Protein AF-A0A6G9D444-F1 (afdb_monomer_lite)

pLDDT: mean 83.4, std 18.66, range [46.41, 98.31]

Foldseek 3Di:
DVVVVVLLVVLQVLLVVLVVLLVVLVVVCVVPVPPPVSVVVNVCSVPPRNVSSVVSNVVSVVVVVVVPPPDDDPDDDDPDDDDD

Secondary structure (DSSP, 8-state):
-HHHHHHHHHHHHHHHHHHHHHHHHHHHHHH-TT-HHHHHHHHHIIIIIHHHHHHHHHHHHHHHHHTT----------------

Organism: Rhodococcus erythropolis (NCBI:txid1833)

Structure (mmCIF, N/CA/C/O backbone):
data_AF-A0A6G9D444-F1
#
_entry.id   AF-A0A6G9D444-F1
#
loop_
_atom_site.group_PDB
_atom_site.id
_atom_site.type_symbol
_atom_site.label_atom_id
_atom_site.label_alt_id
_atom_site.label_comp_id
_atom_site.label_asym_id
_atom_site.label_entity_id
_atom_site.label_seq_id
_atom_site.pdbx_PDB_ins_code
_atom_site.Cartn_x
_atom_site.Cartn_y
_atom_site.Cartn_z
_atom_site.occupancy
_atom_site.B_iso_or_equiv
_atom_site.auth_seq_id
_atom_site.auth_comp_id
_atom_site.auth_asym_id
_atom_site.auth_atom_id
_atom_site.pdbx_PDB_model_num
ATOM 1 N N . MET A 1 1 ? 11.401 -2.558 -27.904 1.00 58.31 1 MET A N 1
ATOM 2 C CA . MET A 1 1 ? 11.229 -1.262 -27.209 1.00 58.31 1 MET A CA 1
ATOM 3 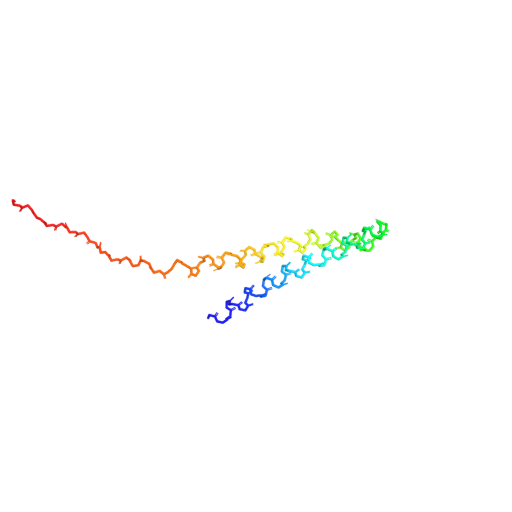C C . MET A 1 1 ? 9.814 -1.064 -26.644 1.00 58.31 1 MET A C 1
ATOM 5 O O . MET A 1 1 ? 9.682 -0.412 -25.623 1.00 58.31 1 MET A O 1
ATOM 9 N N . HIS A 1 2 ? 8.746 -1.637 -27.226 1.00 60.22 2 HIS A N 1
ATOM 10 C CA . HIS A 1 2 ? 7.405 -1.585 -26.604 1.00 60.22 2 HIS A CA 1
ATOM 11 C C . HIS A 1 2 ? 7.282 -2.444 -25.332 1.00 60.22 2 HIS A C 1
ATOM 13 O O . HIS A 1 2 ? 6.684 -1.996 -24.356 1.00 60.22 2 HIS A O 1
ATOM 19 N N . ASP A 1 3 ? 7.910 -3.624 -25.306 1.00 68.56 3 ASP A N 1
ATOM 20 C CA . ASP A 1 3 ? 7.839 -4.531 -24.149 1.00 68.56 3 ASP A CA 1
ATOM 21 C C . ASP A 1 3 ? 8.520 -3.954 -22.893 1.00 68.56 3 ASP A C 1
ATOM 23 O O . ASP A 1 3 ? 8.089 -4.219 -21.772 1.00 68.56 3 ASP A O 1
ATOM 27 N N . SER A 1 4 ? 9.546 -3.110 -23.065 1.00 81.00 4 SER A N 1
ATOM 28 C CA . SER A 1 4 ? 10.237 -2.438 -21.959 1.00 81.00 4 SER A CA 1
ATOM 29 C C . SER A 1 4 ? 9.393 -1.314 -21.357 1.00 81.00 4 SER A C 1
ATOM 31 O O . SER A 1 4 ? 9.246 -1.258 -20.141 1.00 81.00 4 SER A O 1
ATOM 33 N N . MET A 1 5 ? 8.758 -0.474 -22.180 1.00 86.88 5 MET A N 1
ATOM 34 C CA . MET A 1 5 ? 7.862 0.584 -21.692 1.00 86.88 5 MET A CA 1
ATOM 35 C C . MET A 1 5 ? 6.645 0.011 -20.951 1.00 86.88 5 MET A C 1
ATOM 37 O O . MET A 1 5 ? 6.261 0.509 -19.893 1.00 86.88 5 MET A O 1
ATOM 41 N N . GLN A 1 6 ? 6.054 -1.071 -21.466 1.00 91.19 6 GLN A N 1
ATOM 42 C CA . GLN A 1 6 ? 4.924 -1.723 -20.806 1.00 91.19 6 GLN A CA 1
ATOM 43 C C . GLN A 1 6 ? 5.311 -2.295 -19.433 1.00 91.19 6 GLN A C 1
ATOM 45 O O . GLN A 1 6 ? 4.544 -2.156 -18.480 1.00 91.19 6 GLN A O 1
ATOM 50 N N . ALA A 1 7 ? 6.502 -2.890 -19.311 1.00 90.00 7 ALA A N 1
ATOM 51 C CA . ALA A 1 7 ? 7.014 -3.382 -18.035 1.00 90.00 7 ALA A CA 1
ATOM 52 C C . ALA A 1 7 ? 7.245 -2.247 -17.019 1.00 90.00 7 ALA A C 1
ATOM 54 O O . ALA A 1 7 ? 6.920 -2.403 -15.843 1.00 90.00 7 ALA A O 1
ATOM 55 N N . LEU A 1 8 ? 7.731 -1.085 -17.467 1.00 90.56 8 LEU A N 1
ATOM 56 C CA . LEU A 1 8 ? 7.927 0.089 -16.606 1.00 90.56 8 LEU A CA 1
ATOM 57 C C . LEU A 1 8 ? 6.603 0.655 -16.089 1.00 90.56 8 LEU A C 1
ATOM 59 O O . LEU A 1 8 ? 6.462 0.920 -14.896 1.00 90.56 8 LEU A O 1
ATOM 63 N N . LEU A 1 9 ? 5.609 0.794 -16.970 1.00 93.00 9 LEU A N 1
ATOM 64 C CA . LEU A 1 9 ? 4.269 1.238 -16.584 1.00 93.00 9 LEU A CA 1
ATOM 65 C C . LEU A 1 9 ? 3.597 0.249 -15.630 1.00 93.00 9 LEU A C 1
ATOM 67 O O . LEU A 1 9 ? 2.898 0.667 -14.707 1.00 93.00 9 LEU A O 1
ATOM 71 N N . HIS A 1 10 ? 3.828 -1.049 -15.825 1.00 94.81 10 HIS A N 1
ATOM 72 C CA . HIS A 1 10 ? 3.358 -2.079 -14.908 1.00 94.81 10 HIS A CA 1
ATOM 73 C C . HIS A 1 10 ? 3.994 -1.932 -13.519 1.00 94.81 10 HIS A C 1
ATOM 75 O O . HIS A 1 10 ? 3.274 -1.898 -12.523 1.00 94.81 10 HIS A O 1
ATOM 81 N N . ASP A 1 11 ? 5.320 -1.796 -13.444 1.00 94.38 11 ASP A N 1
ATOM 82 C CA . ASP A 1 11 ? 6.045 -1.624 -12.180 1.00 94.38 11 ASP A CA 1
ATOM 83 C C . ASP A 1 11 ? 5.615 -0.348 -11.435 1.00 94.38 11 ASP A C 1
ATOM 85 O O . ASP A 1 11 ? 5.391 -0.378 -10.221 1.00 94.38 11 ASP A O 1
ATOM 89 N N . LEU A 1 12 ? 5.419 0.758 -12.162 1.00 94.56 12 LEU A N 1
ATOM 90 C CA . LEU A 1 12 ? 4.915 2.011 -11.599 1.00 94.56 12 LEU A CA 1
ATOM 91 C C . LEU A 1 12 ? 3.464 1.878 -11.112 1.00 94.56 12 LEU A C 1
ATOM 93 O O . LEU A 1 12 ? 3.134 2.328 -10.012 1.00 94.56 12 LEU A O 1
ATOM 97 N N . GLY A 1 13 ? 2.602 1.242 -11.909 1.00 96.19 13 GLY A N 1
ATOM 98 C CA . GLY A 1 13 ? 1.203 0.999 -11.561 1.00 96.19 13 GLY A CA 1
ATOM 99 C C . GLY A 1 13 ? 1.057 0.113 -10.325 1.00 96.19 13 GLY A C 1
ATOM 100 O O . GLY A 1 13 ? 0.271 0.430 -9.432 1.00 96.19 13 GLY A O 1
ATOM 101 N N . TYR A 1 14 ? 1.863 -0.946 -10.229 1.00 96.62 14 TYR A N 1
ATOM 102 C CA . TYR A 1 14 ? 1.915 -1.812 -9.053 1.00 96.62 14 TYR A CA 1
ATOM 103 C C . TYR A 1 14 ? 2.344 -1.035 -7.802 1.00 96.62 14 TYR A C 1
ATOM 105 O O . TYR A 1 14 ? 1.647 -1.069 -6.787 1.00 96.62 14 TYR A O 1
ATOM 113 N N . ALA A 1 15 ? 3.434 -0.264 -7.881 1.00 96.81 15 ALA A N 1
ATOM 114 C CA . ALA A 1 15 ? 3.904 0.527 -6.746 1.00 96.81 15 ALA A CA 1
ATOM 115 C C . ALA A 1 15 ? 2.866 1.560 -6.274 1.00 96.81 15 ALA A C 1
ATOM 117 O O . ALA A 1 15 ? 2.659 1.742 -5.070 1.00 96.81 15 ALA A O 1
ATOM 118 N N . HIS A 1 16 ? 2.183 2.211 -7.220 1.00 97.19 16 HIS A N 1
ATOM 119 C CA . HIS A 1 16 ? 1.115 3.158 -6.923 1.00 97.19 16 HIS A CA 1
ATOM 120 C C . HIS A 1 16 ? -0.080 2.486 -6.229 1.00 97.19 16 HIS A C 1
ATOM 122 O O . HIS A 1 16 ? -0.552 2.996 -5.213 1.00 97.19 16 HIS A O 1
ATOM 128 N N . ALA A 1 17 ? -0.529 1.330 -6.728 1.00 98.06 17 ALA A N 1
ATOM 129 C CA . ALA A 1 17 ? -1.661 0.598 -6.162 1.00 98.06 17 ALA A CA 1
ATOM 130 C C . ALA A 1 17 ? -1.415 0.180 -4.704 1.00 98.06 17 ALA A C 1
ATOM 132 O O . ALA A 1 17 ? -2.272 0.401 -3.849 1.00 98.06 17 ALA A O 1
ATOM 133 N N . ILE A 1 18 ? -0.224 -0.347 -4.396 1.00 98.12 18 ILE A N 1
ATOM 134 C CA . ILE A 1 18 ? 0.139 -0.719 -3.020 1.00 98.12 18 ILE A CA 1
ATOM 135 C C . ILE A 1 18 ? 0.169 0.511 -2.103 1.00 98.12 18 ILE A C 1
ATOM 137 O O . ILE A 1 18 ? -0.335 0.462 -0.981 1.00 98.12 18 ILE A O 1
ATOM 141 N N . ALA A 1 19 ? 0.709 1.639 -2.575 1.00 97.75 19 ALA A N 1
ATOM 142 C CA . ALA A 1 19 ? 0.747 2.870 -1.788 1.00 97.75 19 ALA A CA 1
ATOM 143 C C . ALA A 1 19 ? -0.658 3.428 -1.487 1.00 97.75 19 ALA A C 1
ATOM 145 O O . ALA A 1 19 ? -0.893 3.910 -0.376 1.00 97.75 19 ALA A O 1
ATOM 146 N N . GLU A 1 20 ? -1.584 3.368 -2.450 1.00 98.31 20 GLU A N 1
ATOM 147 C CA . GLU A 1 20 ? -2.981 3.766 -2.232 1.00 98.31 20 GLU A CA 1
ATOM 148 C C . GLU A 1 20 ? -3.698 2.841 -1.251 1.00 9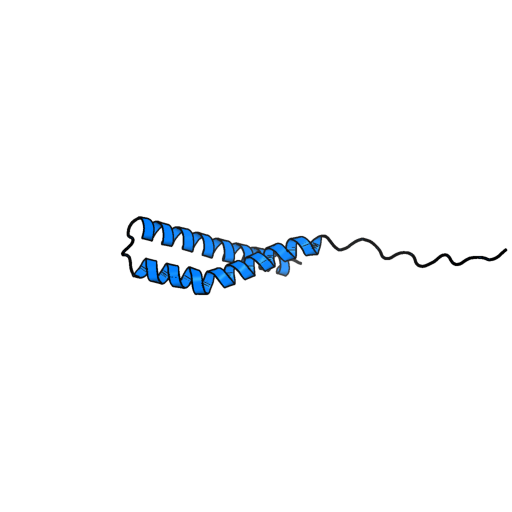8.31 20 GLU A C 1
ATOM 150 O O . GLU A 1 20 ? -4.389 3.323 -0.352 1.00 98.31 20 GLU A O 1
ATOM 155 N N . GLU A 1 21 ? -3.504 1.526 -1.355 1.00 98.31 21 GLU A N 1
ATOM 156 C CA . GLU A 1 21 ? -4.160 0.592 -0.439 1.00 98.31 21 GLU A CA 1
ATOM 157 C C . GLU A 1 21 ? -3.643 0.764 0.998 1.00 98.31 21 GLU A C 1
ATOM 159 O O . GLU A 1 21 ? -4.439 0.829 1.934 1.00 98.31 21 GLU A O 1
ATOM 164 N N . ILE A 1 22 ? -2.335 0.981 1.189 1.00 98.19 22 ILE A N 1
ATOM 165 C CA . ILE A 1 22 ? -1.772 1.333 2.505 1.00 98.19 22 ILE A CA 1
ATOM 166 C C . ILE A 1 22 ? -2.425 2.606 3.056 1.00 98.19 22 ILE A C 1
ATOM 168 O O . ILE A 1 22 ? -2.849 2.624 4.213 1.00 98.19 22 ILE A O 1
ATOM 172 N N . ARG A 1 23 ? -2.545 3.669 2.242 1.00 98.12 23 ARG A N 1
ATOM 173 C CA . ARG A 1 23 ? -3.219 4.916 2.653 1.00 98.12 23 ARG A CA 1
ATOM 174 C C . ARG A 1 23 ? -4.667 4.663 3.058 1.00 98.12 23 ARG A C 1
ATOM 176 O O . ARG A 1 23 ? -5.116 5.185 4.078 1.00 98.12 23 ARG A O 1
ATOM 183 N N . ARG A 1 24 ? -5.396 3.874 2.269 1.00 98.25 24 ARG A N 1
ATOM 184 C CA . ARG A 1 24 ? -6.807 3.559 2.496 1.00 98.25 24 ARG A CA 1
ATOM 185 C C . ARG A 1 24 ? -7.011 2.781 3.794 1.00 98.25 24 ARG A C 1
ATOM 187 O O . ARG A 1 24 ? -7.866 3.164 4.593 1.00 98.25 24 ARG A O 1
ATOM 194 N N . VAL A 1 25 ? -6.215 1.740 4.029 1.00 98.06 25 VAL A N 1
ATOM 195 C CA . VAL A 1 25 ? -6.298 0.922 5.247 1.00 98.06 25 VAL A CA 1
ATOM 196 C C . VAL A 1 25 ? -5.863 1.728 6.475 1.00 98.06 25 VAL A C 1
ATOM 198 O O . VAL A 1 25 ? -6.550 1.714 7.496 1.00 98.06 25 VAL A O 1
ATOM 201 N N . ALA A 1 26 ? -4.798 2.528 6.374 1.00 97.50 26 ALA A N 1
ATOM 202 C CA . ALA A 1 26 ? -4.388 3.428 7.455 1.00 97.50 26 ALA A CA 1
ATOM 203 C C . ALA A 1 26 ? -5.473 4.471 7.795 1.00 97.50 26 ALA A C 1
ATOM 205 O O . ALA A 1 26 ? -5.717 4.771 8.968 1.00 97.50 26 ALA A O 1
ATOM 206 N N . ALA A 1 27 ? -6.176 4.998 6.787 1.00 97.81 27 ALA A N 1
ATOM 207 C CA . ALA A 1 27 ? -7.305 5.903 6.997 1.00 97.81 27 ALA A CA 1
ATOM 208 C C . ALA A 1 27 ? -8.495 5.203 7.679 1.00 97.81 27 ALA A C 1
ATOM 210 O O . ALA A 1 27 ? -9.168 5.819 8.508 1.00 97.81 27 ALA A O 1
ATOM 211 N N . ALA A 1 28 ? -8.744 3.925 7.373 1.00 97.00 28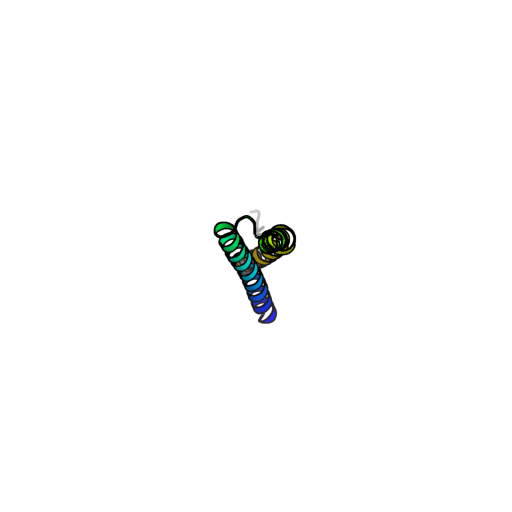 ALA A N 1
ATOM 212 C CA . ALA A 1 28 ? -9.749 3.123 8.070 1.00 97.00 28 ALA A CA 1
ATOM 213 C C . ALA A 1 28 ? -9.386 2.938 9.554 1.00 97.00 28 ALA A C 1
ATOM 215 O O . ALA A 1 28 ? -10.211 3.229 10.419 1.00 97.00 28 ALA A O 1
ATOM 216 N N . LEU A 1 29 ? -8.130 2.598 9.854 1.00 97.75 29 LEU A N 1
ATOM 217 C CA . LEU A 1 29 ? -7.631 2.459 11.230 1.00 97.75 29 LEU A CA 1
ATOM 218 C C . LEU A 1 29 ? -7.630 3.777 12.014 1.00 97.75 29 LEU A C 1
ATOM 220 O O . LE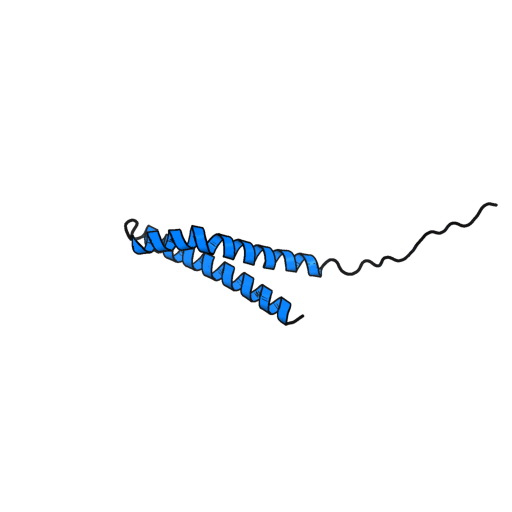U A 1 29 ? -7.834 3.785 13.222 1.00 97.75 29 LEU A O 1
ATOM 224 N N . THR A 1 30 ? -7.471 4.915 11.336 1.00 97.56 30 THR A N 1
ATOM 225 C CA . THR A 1 30 ? -7.621 6.234 11.975 1.00 97.56 30 THR A CA 1
ATOM 226 C C . THR A 1 30 ? -9.058 6.463 12.467 1.00 97.56 30 THR A C 1
ATOM 228 O O . THR A 1 30 ? -9.272 7.150 13.463 1.00 97.56 30 THR A O 1
ATOM 231 N N . ARG A 1 31 ? -10.057 5.889 11.779 1.00 97.19 31 ARG A N 1
ATOM 232 C CA . ARG A 1 31 ? -11.479 5.968 12.163 1.00 97.19 31 ARG A CA 1
ATOM 233 C C . ARG A 1 31 ? -11.866 4.899 13.184 1.00 97.19 31 ARG A C 1
ATOM 235 O O . ARG A 1 31 ? -12.701 5.172 14.039 1.00 97.19 31 ARG A O 1
ATOM 242 N N . ASN A 1 32 ? -11.275 3.708 13.088 1.00 96.56 32 ASN A N 1
ATOM 243 C CA . ASN A 1 32 ? -11.454 2.614 14.035 1.00 96.56 32 ASN A CA 1
ATOM 244 C C . ASN A 1 32 ? -10.108 1.922 14.333 1.00 96.56 32 ASN A C 1
ATOM 246 O O . ASN A 1 32 ? -9.724 1.003 13.610 1.00 96.56 32 ASN A O 1
ATOM 250 N N . PRO A 1 33 ? -9.392 2.321 15.398 1.00 95.31 33 PRO A N 1
ATOM 251 C CA . PRO A 1 33 ? -8.061 1.786 15.690 1.00 95.31 33 PRO A CA 1
ATOM 252 C C . PRO A 1 33 ? -8.068 0.341 16.206 1.00 95.31 33 PRO A C 1
ATOM 254 O O . PRO A 1 33 ? -7.006 -0.268 16.299 1.00 95.31 33 PRO A O 1
ATOM 257 N N . PHE A 1 34 ? -9.238 -0.209 16.542 1.00 97.00 34 PHE A N 1
ATOM 258 C CA . PHE A 1 34 ? -9.399 -1.579 17.041 1.00 97.00 34 PHE A CA 1
ATOM 259 C C . PHE A 1 34 ? -9.901 -2.549 15.962 1.00 97.00 34 PHE A C 1
ATOM 261 O O . PHE A 1 34 ? -10.330 -3.654 16.278 1.00 97.00 34 PHE A O 1
ATOM 268 N N . ASP A 1 35 ? -9.886 -2.134 14.695 1.00 97.94 35 ASP A N 1
ATOM 269 C CA . ASP A 1 35 ? -10.209 -3.004 13.567 1.00 97.94 35 ASP A CA 1
ATOM 270 C C . ASP A 1 35 ? -9.058 -3.999 13.327 1.00 97.94 35 ASP A C 1
ATOM 272 O O . ASP A 1 35 ? -8.019 -3.657 12.754 1.00 97.94 35 ASP A O 1
ATOM 276 N N . GLU A 1 36 ? -9.221 -5.224 13.833 1.00 97.69 36 GLU A N 1
ATOM 277 C CA . GLU A 1 36 ? -8.208 -6.281 13.745 1.00 97.69 36 GLU A CA 1
ATOM 278 C C . GLU A 1 36 ? -7.922 -6.690 12.296 1.00 97.69 36 GLU A C 1
ATOM 280 O O . GLU A 1 36 ? -6.760 -6.898 11.942 1.00 97.69 36 GLU A O 1
ATOM 285 N N . ASP A 1 37 ? -8.948 -6.724 11.441 1.00 97.81 37 ASP A N 1
ATOM 286 C CA . ASP A 1 37 ? -8.807 -7.077 10.028 1.00 97.81 37 ASP A CA 1
ATOM 287 C C . ASP A 1 37 ? -8.016 -6.001 9.279 1.00 97.81 37 ASP A C 1
ATOM 289 O O . ASP A 1 37 ? -7.079 -6.312 8.539 1.00 97.81 37 ASP A O 1
ATOM 293 N N . ALA A 1 38 ? -8.326 -4.721 9.509 1.00 97.44 38 ALA A N 1
ATOM 294 C CA . ALA A 1 38 ? -7.570 -3.617 8.922 1.00 97.44 38 ALA A CA 1
ATOM 295 C C . ALA A 1 38 ? -6.127 -3.564 9.455 1.00 97.44 38 ALA A C 1
ATOM 297 O O . ALA A 1 38 ? -5.200 -3.272 8.700 1.00 97.44 38 ALA A O 1
ATOM 298 N N . SER A 1 39 ? -5.911 -3.888 10.732 1.00 97.75 39 SER A N 1
ATOM 299 C CA . SER A 1 39 ? -4.574 -3.968 11.336 1.00 97.75 39 SER A CA 1
ATOM 300 C C . SER A 1 39 ? -3.736 -5.100 10.728 1.00 97.75 39 SER A C 1
ATOM 302 O O . SER A 1 39 ? -2.571 -4.900 10.357 1.00 97.75 39 SER A O 1
ATOM 304 N N . ALA A 1 40 ? -4.340 -6.278 10.542 1.00 97.81 40 ALA A N 1
ATOM 305 C CA . ALA A 1 40 ? -3.711 -7.414 9.877 1.00 97.81 40 ALA A CA 1
ATOM 306 C C . ALA A 1 40 ? -3.411 -7.108 8.402 1.00 97.81 40 ALA A C 1
ATOM 308 O O . ALA A 1 40 ? -2.293 -7.344 7.937 1.00 97.81 40 ALA A O 1
ATOM 309 N N . ALA A 1 41 ? -4.369 -6.515 7.683 1.00 97.69 41 ALA A N 1
ATOM 310 C CA . ALA A 1 41 ? -4.197 -6.099 6.295 1.00 97.69 41 ALA A CA 1
ATOM 311 C C . ALA A 1 41 ? -3.068 -5.071 6.147 1.00 97.69 41 ALA A C 1
ATOM 313 O O . ALA A 1 41 ? -2.200 -5.234 5.291 1.00 97.69 41 ALA A O 1
ATOM 314 N N . LEU A 1 42 ? -3.021 -4.050 7.011 1.00 97.81 42 LEU A N 1
ATOM 315 C CA . LEU A 1 42 ? -1.952 -3.051 6.990 1.00 97.81 42 LEU A CA 1
ATOM 316 C C . LEU A 1 42 ? -0.586 -3.691 7.249 1.00 97.81 42 LEU A C 1
ATOM 318 O O . LEU A 1 42 ? 0.384 -3.357 6.573 1.00 97.81 42 LEU A O 1
ATOM 322 N N . SER A 1 43 ? -0.511 -4.631 8.192 1.00 97.56 43 SER A N 1
ATOM 323 C CA . SER A 1 43 ? 0.728 -5.354 8.487 1.00 97.56 43 SER A CA 1
ATOM 324 C C . SER A 1 43 ? 1.207 -6.156 7.274 1.00 97.56 43 SER A C 1
ATOM 326 O O . SER A 1 43 ? 2.372 -6.053 6.892 1.00 97.56 43 SER A O 1
ATOM 328 N N . LEU A 1 44 ? 0.313 -6.899 6.616 1.00 97.44 44 LEU A N 1
ATOM 329 C CA . LEU A 1 44 ? 0.641 -7.630 5.389 1.00 97.44 44 LEU A CA 1
ATOM 330 C C . LEU A 1 44 ? 1.112 -6.685 4.278 1.00 97.44 44 LEU A C 1
ATOM 332 O O . LEU A 1 44 ? 2.157 -6.923 3.677 1.00 97.44 44 LEU A O 1
ATOM 336 N N . LEU A 1 45 ? 0.404 -5.578 4.050 1.00 97.50 45 LEU A N 1
ATOM 337 C CA . LEU A 1 45 ? 0.781 -4.593 3.036 1.00 97.50 45 LEU A CA 1
ATOM 338 C C . LEU A 1 45 ? 2.160 -3.979 3.312 1.00 97.50 45 LEU A C 1
ATOM 340 O O . LEU A 1 45 ? 2.971 -3.857 2.399 1.00 97.50 45 LEU A O 1
ATOM 344 N N . VAL A 1 46 ? 2.454 -3.607 4.559 1.00 96.56 46 VAL A N 1
ATOM 345 C CA . VAL A 1 46 ? 3.719 -2.945 4.921 1.00 96.56 46 VAL A CA 1
AT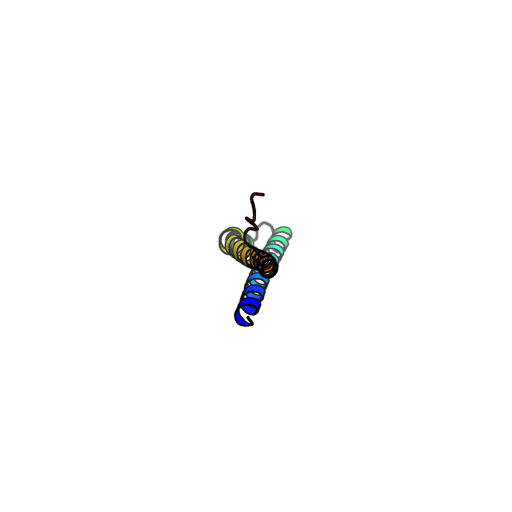OM 346 C C . VAL A 1 46 ? 4.906 -3.907 4.882 1.00 96.56 46 VAL A C 1
ATOM 348 O O . VAL A 1 46 ? 5.992 -3.508 4.461 1.00 96.56 46 VAL A O 1
ATOM 351 N N . PHE A 1 47 ? 4.731 -5.160 5.306 1.00 94.81 47 PHE A N 1
ATOM 352 C CA . PHE A 1 47 ? 5.847 -6.104 5.412 1.00 94.81 47 PHE A CA 1
ATOM 353 C C . PHE A 1 47 ? 6.028 -7.001 4.185 1.00 94.81 47 PHE A C 1
ATOM 355 O O . PHE A 1 47 ? 7.167 -7.351 3.880 1.00 94.81 47 PHE A O 1
ATOM 362 N N . ALA A 1 48 ? 4.957 -7.362 3.475 1.00 93.56 48 ALA A N 1
ATOM 363 C CA . ALA A 1 48 ? 5.042 -8.221 2.292 1.00 93.56 48 ALA A CA 1
ATOM 364 C C . ALA A 1 48 ? 5.080 -7.410 0.989 1.00 93.56 48 ALA A C 1
ATOM 366 O O . ALA A 1 48 ? 5.973 -7.608 0.167 1.00 93.56 48 ALA A O 1
ATOM 367 N N . GLU A 1 49 ? 4.152 -6.466 0.815 1.00 94.44 49 GLU A N 1
ATOM 368 C CA . GLU A 1 49 ? 3.934 -5.813 -0.484 1.00 94.44 49 GLU A CA 1
ATOM 369 C C . GLU A 1 49 ? 4.759 -4.533 -0.668 1.00 94.44 49 GLU A C 1
ATOM 371 O O . GLU A 1 49 ? 5.319 -4.294 -1.737 1.00 94.44 49 GLU A O 1
ATOM 376 N N . ALA A 1 50 ? 4.903 -3.704 0.370 1.00 95.75 50 ALA A N 1
ATOM 377 C CA . ALA A 1 50 ? 5.632 -2.440 0.275 1.00 95.75 50 ALA A CA 1
ATOM 378 C C . ALA A 1 50 ? 7.109 -2.603 -0.151 1.00 95.75 50 ALA A C 1
ATOM 380 O O . ALA A 1 50 ? 7.581 -1.779 -0.942 1.00 95.75 50 ALA A O 1
ATOM 381 N N . PRO A 1 51 ? 7.861 -3.639 0.287 1.00 97.19 51 PRO A N 1
ATOM 382 C CA . PRO A 1 51 ? 9.214 -3.880 -0.216 1.00 97.19 51 PRO A CA 1
ATOM 383 C C . PRO A 1 51 ? 9.243 -4.196 -1.715 1.00 97.19 51 PRO A C 1
ATOM 385 O O . PRO A 1 51 ? 10.082 -3.654 -2.437 1.00 97.19 51 PRO A O 1
ATOM 388 N N . ALA A 1 52 ? 8.313 -5.026 -2.193 1.00 94.81 52 ALA A N 1
ATOM 389 C CA . ALA A 1 52 ? 8.205 -5.376 -3.606 1.00 94.81 52 ALA A CA 1
ATOM 390 C C . ALA A 1 52 ? 7.804 -4.158 -4.452 1.00 94.81 52 ALA A C 1
ATOM 392 O O . ALA A 1 52 ? 8.433 -3.882 -5.473 1.00 94.81 52 ALA A O 1
ATOM 393 N N . ALA A 1 53 ? 6.833 -3.369 -3.986 1.00 95.56 53 ALA A N 1
ATOM 394 C CA . ALA A 1 53 ? 6.423 -2.109 -4.605 1.00 95.56 53 ALA A CA 1
ATOM 395 C C . ALA A 1 53 ? 7.582 -1.105 -4.689 1.00 95.56 53 ALA A C 1
ATOM 397 O O . ALA A 1 53 ? 7.795 -0.475 -5.724 1.00 95.56 53 ALA A O 1
ATOM 398 N N . ARG A 1 54 ? 8.384 -0.987 -3.623 1.00 95.38 54 ARG A N 1
ATOM 399 C CA . ARG A 1 54 ? 9.571 -0.123 -3.609 1.00 95.38 54 ARG A CA 1
ATOM 400 C C . ARG A 1 54 ? 10.631 -0.592 -4.603 1.00 95.38 54 ARG A C 1
ATOM 402 O O . ARG A 1 54 ? 11.241 0.243 -5.265 1.00 95.38 54 ARG A O 1
ATOM 409 N N . ALA A 1 55 ? 10.849 -1.900 -4.715 1.00 95.38 55 ALA A N 1
ATOM 410 C CA . ALA A 1 55 ? 11.775 -2.460 -5.693 1.00 95.38 55 ALA A CA 1
ATOM 411 C C . ALA A 1 55 ? 11.293 -2.219 -7.134 1.00 95.38 55 ALA A C 1
ATOM 413 O O . ALA A 1 55 ? 12.086 -1.792 -7.969 1.00 95.38 55 ALA A O 1
ATOM 414 N N . ALA A 1 56 ? 10.001 -2.419 -7.410 1.00 93.06 56 ALA A N 1
ATOM 415 C CA . ALA A 1 56 ? 9.395 -2.128 -8.710 1.00 93.06 56 ALA A CA 1
ATOM 416 C C . ALA A 1 56 ? 9.540 -0.643 -9.083 1.00 93.06 56 ALA A C 1
ATOM 418 O O . ALA A 1 56 ? 10.017 -0.321 -10.169 1.00 93.06 56 ALA A O 1
ATOM 419 N N . LEU A 1 57 ? 9.245 0.268 -8.149 1.00 91.88 57 LEU A N 1
ATOM 420 C CA . LEU A 1 57 ? 9.446 1.703 -8.354 1.00 91.88 57 LEU A CA 1
ATOM 421 C C . LEU A 1 57 ? 10.915 2.045 -8.631 1.00 91.88 57 LEU A C 1
ATOM 423 O O . LEU A 1 57 ? 11.199 2.825 -9.535 1.00 91.88 57 LEU A O 1
ATOM 427 N N . ALA A 1 58 ? 11.852 1.454 -7.885 1.00 93.12 58 ALA A N 1
ATOM 428 C CA . ALA A 1 58 ? 13.278 1.674 -8.109 1.00 93.12 58 ALA A CA 1
ATOM 429 C C . ALA A 1 58 ? 13.706 1.229 -9.516 1.00 93.12 58 ALA A C 1
ATOM 431 O O . ALA A 1 58 ? 14.409 1.975 -10.190 1.00 93.12 58 ALA A O 1
ATOM 432 N N . ARG A 1 59 ? 13.232 0.069 -9.996 1.00 89.00 59 ARG A N 1
ATOM 433 C CA . ARG A 1 59 ? 13.477 -0.386 -11.377 1.00 89.00 59 ARG A CA 1
ATOM 434 C C . ARG A 1 59 ? 12.905 0.586 -12.402 1.00 89.00 59 ARG A C 1
ATOM 436 O O . ARG A 1 59 ? 13.600 0.924 -13.357 1.00 89.00 59 ARG A O 1
ATOM 443 N N . ALA A 1 60 ? 11.679 1.060 -12.176 1.00 88.12 60 ALA A N 1
ATOM 444 C CA . ALA A 1 60 ? 11.043 2.036 -13.050 1.00 88.12 60 ALA A CA 1
ATOM 445 C C . ALA A 1 60 ? 11.852 3.342 -13.136 1.00 88.12 60 ALA A C 1
ATOM 447 O O . ALA A 1 60 ? 12.079 3.855 -14.227 1.00 88.12 60 ALA A O 1
ATOM 448 N N . MET A 1 61 ? 12.351 3.837 -11.999 1.00 87.00 61 MET A N 1
ATOM 449 C CA . MET A 1 61 ? 13.166 5.055 -11.935 1.00 87.00 61 MET A CA 1
ATOM 450 C C . MET A 1 61 ? 14.572 4.883 -12.520 1.00 87.00 61 MET A C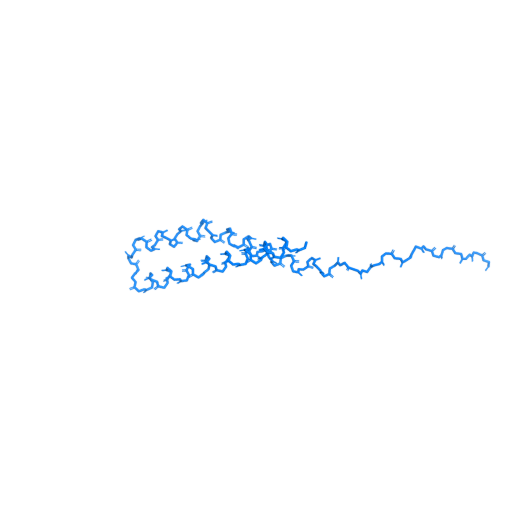 1
ATOM 452 O O . MET A 1 61 ? 15.100 5.813 -13.117 1.00 87.00 61 MET A O 1
ATOM 456 N N . SER A 1 62 ? 15.205 3.720 -12.352 1.00 83.69 62 SER A N 1
ATOM 457 C CA . SER A 1 62 ? 16.543 3.471 -12.905 1.00 83.69 62 SER A CA 1
ATOM 458 C C . SER A 1 62 ? 16.542 3.336 -14.429 1.00 83.69 62 SER A C 1
ATOM 460 O O . SER A 1 62 ? 17.534 3.684 -15.062 1.00 83.69 62 SER A O 1
ATOM 462 N N . ALA A 1 63 ? 15.447 2.861 -15.027 1.00 74.56 63 ALA A N 1
ATOM 463 C CA . ALA A 1 63 ? 15.331 2.758 -16.480 1.00 74.56 63 ALA A CA 1
ATOM 464 C C . ALA A 1 63 ? 15.231 4.128 -17.173 1.00 74.56 63 ALA A C 1
ATOM 466 O O . ALA A 1 63 ? 15.767 4.282 -18.265 1.00 74.56 63 ALA A O 1
ATOM 467 N N . ASP A 1 64 ? 14.622 5.122 -16.517 1.00 63.72 64 ASP A N 1
ATOM 468 C CA . ASP A 1 64 ? 14.523 6.507 -17.009 1.00 63.72 64 ASP A CA 1
ATOM 469 C C . ASP A 1 64 ? 15.905 7.182 -17.146 1.00 63.72 64 ASP A C 1
ATOM 471 O O . ASP A 1 64 ? 16.122 8.019 -18.014 1.00 63.72 64 ASP A O 1
ATOM 475 N N . ILE A 1 65 ? 16.880 6.768 -16.325 1.00 58.38 65 ILE A N 1
ATOM 476 C CA . ILE A 1 65 ? 18.254 7.303 -16.339 1.00 58.38 65 ILE A CA 1
ATOM 477 C C . ILE A 1 65 ? 19.107 6.630 -17.432 1.00 58.38 65 ILE A C 1
ATOM 479 O O . ILE A 1 65 ? 20.007 7.253 -17.988 1.00 58.38 65 ILE A O 1
ATOM 483 N N . SER A 1 66 ? 18.820 5.368 -17.768 1.00 55.94 66 SER A N 1
ATOM 484 C CA . SER A 1 66 ? 19.634 4.579 -18.705 1.00 55.94 66 SER A CA 1
ATOM 485 C C . SER A 1 66 ? 19.411 4.930 -20.181 1.00 55.94 66 SER A C 1
ATOM 487 O O . SER A 1 66 ? 20.308 4.679 -20.980 1.00 55.94 66 SER A O 1
ATOM 489 N N . ASP A 1 67 ? 18.263 5.503 -20.554 1.00 53.81 67 ASP A N 1
ATOM 490 C CA . ASP A 1 67 ? 17.972 5.917 -21.943 1.00 53.81 67 ASP A CA 1
ATOM 491 C C . ASP A 1 67 ? 18.661 7.254 -22.321 1.00 53.81 67 ASP A C 1
ATOM 493 O O . ASP A 1 67 ? 18.561 7.709 -23.459 1.00 53.81 67 ASP A O 1
ATOM 497 N N . GLY A 1 68 ? 19.371 7.891 -21.376 1.00 47.53 68 GLY A N 1
ATOM 498 C CA . GLY A 1 68 ? 20.101 9.153 -21.569 1.00 47.53 68 GLY A CA 1
ATOM 499 C C . GLY A 1 68 ? 21.616 9.022 -21.787 1.00 47.53 68 GLY A C 1
ATOM 500 O O . GLY A 1 68 ? 22.262 10.016 -22.114 1.00 47.53 68 GLY A O 1
ATOM 501 N N . GLU A 1 69 ? 22.199 7.829 -21.632 1.00 50.94 69 GLU A N 1
ATOM 502 C CA . GLU A 1 69 ? 23.635 7.573 -21.842 1.00 50.94 69 GLU A CA 1
ATOM 503 C C . GLU A 1 69 ? 23.860 6.679 -23.067 1.00 50.94 69 GLU A C 1
ATOM 505 O O . GLU A 1 69 ? 24.354 5.557 -22.990 1.00 50.94 69 GLU A O 1
ATOM 510 N N . SER A 1 70 ? 23.466 7.157 -24.239 1.00 54.06 70 SER A N 1
ATOM 511 C CA . SER A 1 70 ? 23.883 6.579 -25.517 1.00 54.06 70 SER A CA 1
ATOM 512 C C . SER A 1 70 ? 23.935 7.705 -26.535 1.00 54.06 70 SER A C 1
ATOM 514 O O . SER A 1 70 ? 22.928 7.996 -27.161 1.00 54.06 70 SER A O 1
ATOM 516 N N . ASP A 1 71 ? 25.069 8.416 -26.560 1.00 52.97 71 ASP A N 1
ATOM 517 C CA . ASP A 1 71 ? 25.703 9.012 -27.751 1.00 52.97 71 ASP A CA 1
ATOM 518 C C . ASP A 1 71 ? 26.717 10.098 -27.344 1.00 52.97 71 ASP A C 1
ATOM 520 O O . ASP A 1 71 ? 26.516 11.292 -27.547 1.00 52.97 71 ASP A O 1
ATOM 524 N N . HIS A 1 72 ? 27.871 9.689 -26.814 1.00 46.41 72 HIS A N 1
ATOM 525 C CA . HIS A 1 72 ? 29.105 10.425 -27.100 1.00 46.41 72 HIS A CA 1
ATOM 526 C C . HIS A 1 72 ? 30.220 9.448 -27.463 1.00 46.41 72 HIS A C 1
ATOM 528 O O . HIS A 1 72 ? 31.077 9.074 -26.668 1.00 46.41 72 HIS A O 1
ATOM 534 N N . ASP A 1 73 ? 30.072 8.966 -28.697 1.00 50.53 73 ASP A N 1
ATOM 535 C CA . ASP A 1 73 ? 31.109 8.809 -29.712 1.00 50.53 73 ASP A CA 1
ATOM 536 C C . ASP A 1 73 ? 32.554 8.768 -29.187 1.00 50.53 73 ASP A C 1
ATOM 538 O O . ASP A 1 73 ? 33.225 9.779 -28.973 1.00 50.53 73 ASP A O 1
ATOM 542 N N . SER A 1 74 ? 33.032 7.537 -29.016 1.00 53.00 74 SER A N 1
ATOM 543 C CA . SER A 1 74 ? 34.452 7.210 -29.024 1.00 53.00 74 SER A CA 1
ATOM 544 C C . SER A 1 74 ? 35.015 7.381 -30.440 1.00 53.00 74 SER A C 1
ATOM 546 O O . SER A 1 74 ? 35.105 6.414 -31.189 1.00 53.00 74 SER A O 1
ATOM 548 N N . SER A 1 75 ? 35.438 8.599 -30.767 1.00 56.34 75 SER A N 1
ATOM 549 C CA . SER A 1 75 ? 36.282 8.953 -31.918 1.00 56.34 75 SER A CA 1
ATOM 550 C C . SER A 1 75 ? 37.136 10.147 -31.448 1.00 56.34 75 SER A C 1
ATOM 552 O O . SER A 1 75 ? 36.573 11.178 -31.117 1.00 56.34 75 SER A O 1
ATOM 554 N N . GLU A 1 76 ? 38.456 10.129 -31.245 1.00 48.94 76 GLU A N 1
ATOM 555 C CA . GLU A 1 76 ? 39.559 9.576 -32.031 1.00 48.94 76 GLU A CA 1
ATOM 556 C C . GLU A 1 76 ? 40.794 9.295 -31.132 1.00 48.94 76 GLU A C 1
ATOM 558 O O . GLU A 1 76 ? 41.041 9.968 -30.129 1.00 48.94 76 GLU A O 1
ATOM 563 N N . GLN A 1 77 ? 41.589 8.293 -31.520 1.00 56.50 77 GLN A N 1
ATOM 564 C CA . GLN A 1 77 ? 42.891 7.911 -30.942 1.00 56.50 77 GLN A CA 1
ATOM 565 C C . GLN A 1 77 ? 44.057 8.763 -31.542 1.00 56.50 77 GLN A C 1
ATOM 567 O O . GLN A 1 77 ? 43.814 9.617 -32.388 1.00 56.50 77 GLN A O 1
ATOM 572 N N . PRO A 1 78 ? 45.322 8.601 -31.092 1.00 52.25 78 PRO A N 1
ATOM 573 C CA . PRO A 1 78 ? 46.257 9.678 -30.761 1.00 52.25 78 PRO A CA 1
ATOM 574 C C . PRO A 1 78 ? 47.014 10.257 -31.969 1.00 52.25 78 PRO A C 1
ATOM 576 O O . PRO A 1 78 ? 47.464 9.522 -32.845 1.00 52.25 78 PRO A O 1
ATOM 579 N N . SER A 1 79 ? 47.281 11.565 -31.964 1.00 48.50 79 SER A N 1
ATOM 580 C CA . SER A 1 79 ? 48.211 12.163 -32.929 1.00 48.50 79 SER A CA 1
ATOM 581 C C . SER A 1 79 ? 49.643 12.145 -32.381 1.00 48.50 79 SER A C 1
ATOM 583 O O . SER A 1 79 ? 50.135 13.135 -31.842 1.00 48.50 79 SER A O 1
ATOM 585 N N . GLU A 1 80 ? 50.319 11.003 -32.521 1.00 61.22 80 GLU A N 1
ATOM 586 C CA . GLU A 1 80 ? 51.782 10.916 -32.469 1.00 61.22 80 GLU A CA 1
ATOM 587 C C . GLU A 1 80 ? 52.347 11.205 -33.872 1.00 61.22 80 GLU A C 1
ATOM 589 O O . GLU A 1 80 ? 52.367 10.336 -34.739 1.00 61.22 80 GLU A O 1
ATOM 594 N N . ALA A 1 81 ? 52.773 12.448 -34.114 1.00 56.16 81 ALA A N 1
ATOM 595 C CA . ALA A 1 81 ? 53.656 12.854 -35.215 1.00 56.16 81 ALA A CA 1
ATOM 596 C C . ALA A 1 81 ? 54.114 14.302 -34.947 1.00 56.16 81 ALA A C 1
ATOM 598 O O . ALA A 1 81 ? 53.285 15.174 -34.736 1.00 56.16 81 ALA A O 1
ATOM 599 N N . GLY A 1 82 ? 55.386 14.679 -34.927 1.00 50.12 82 GLY A N 1
ATOM 600 C CA . GLY A 1 82 ? 56.610 13.954 -35.186 1.00 50.12 82 GLY A CA 1
ATOM 601 C C . GLY A 1 82 ? 57.791 14.833 -34.772 1.00 50.12 82 GLY A C 1
ATOM 602 O O . GLY A 1 82 ? 57.710 16.059 -34.729 1.00 50.12 82 GLY A O 1
ATOM 603 N N . ILE A 1 83 ? 58.888 14.164 -34.452 1.00 57.28 83 ILE A N 1
ATOM 604 C CA . ILE A 1 83 ? 60.213 14.732 -34.239 1.00 57.28 83 ILE A CA 1
ATOM 605 C C . ILE A 1 83 ? 60.648 15.432 -35.532 1.00 57.28 83 ILE A C 1
ATOM 607 O O . ILE A 1 83 ? 60.833 14.729 -36.525 1.00 57.28 83 ILE A O 1
ATOM 611 N N . ARG A 1 84 ? 60.848 16.755 -35.511 1.00 55.56 84 ARG A N 1
ATOM 612 C CA . ARG A 1 84 ? 61.910 17.478 -36.240 1.00 55.56 84 ARG A CA 1
ATOM 613 C C . ARG A 1 84 ? 62.199 18.819 -35.583 1.00 55.56 84 ARG A C 1
ATOM 615 O O . ARG A 1 84 ? 61.231 19.567 -35.340 1.00 55.56 84 ARG A O 1
#

Sequence (84 aa):
MHDSMQALLHDLGYAHAIAEEIRRVAAALTRNPFDEDASAALSLLVFAEAPAARAALARAMSADISDGESDHDSSEQPSEAGIR

Radius of gyration: 24.07 Å; chains: 1; bounding box: 73×26×53 Å